Protein AF-A0A645CJ89-F1 (afdb_monomer)

Secondary structure (DSSP, 8-state):
----TTS--HHHHHHHHHHHHTT---HHHHHHHHHHHHHHHSS--HHHHHHHHHHHHHTT--SHHHHHHHHS---------------GGG-S------HHHHHHHHHT------

Solvent-accessible surface area (backbone atoms only — not comparable to full-atom values): 7378 Å² total; per-residue (Å²): 140,78,81,57,91,84,62,77,51,68,74,57,51,55,53,53,49,42,42,42,68,79,65,63,45,50,71,70,42,53,51,50,42,42,54,50,31,28,75,75,70,76,42,85,45,70,71,58,28,50,54,52,51,52,54,32,56,77,70,68,48,82,46,57,70,52,52,54,59,69,65,46,69,78,73,80,68,74,72,70,87,67,86,72,84,83,46,90,89,66,78,60,88,77,78,82,74,62,58,69,66,50,51,53,67,72,66,60,80,78,75,85,88,135

pLDDT: mean 71.54, std 14.44, range [39.0, 89.19]

Radius of gyration: 22.88 Å; Cα contacts (8 Å, |Δi|>4): 48; chains: 1; bounding box: 42×63×62 Å

Foldseek 3Di:
DDDDPPDQDPVLVVLVVCCCPVVVADPVQLVVLQVVCCVVVVDRDSVSSVVLSVVCVVVVNRDPVVSVVVPPDPPPPPPDDDPDDDDPVNPDPPDPDPVVVVVCVVVPPPDDDD

Sequence (114 aa):
MGMDPSVISEPQQEQMDRWFDDYGFDLVLIKHAAQRCINQLGRADLNYIEGILKRWKADGIQTVADAIKKDKPPKGGRKGPHPKDVTSFNNYEQRNVDYDSLEKKLLGWEGDDE

InterPro domains:
  IPR006343 DnaB/C, C-terminal domain [PF07261] (8-70)
  IPR006343 DnaB/C, C-terminal domain [TIGR01446] (8-67)
  IPR034829 DnaD-like domain superfamily [G3DSA:1.10.10.630] (5-67)
  IPR034829 DnaD-like domain superfamily [SSF158499] (7-63)
  IPR053162 DnaD [PTHR37293] (13-110)

Mean predicted aligned error: 15.96 Å

Structure (mmCIF, N/CA/C/O backbone):
data_AF-A0A645CJ89-F1
#
_entry.id   AF-A0A645CJ89-F1
#
loop_
_atom_site.group_PDB
_atom_site.id
_atom_site.type_symbol
_atom_site.label_atom_id
_atom_site.label_alt_id
_atom_site.label_comp_id
_atom_site.label_asym_id
_atom_site.label_entity_id
_atom_site.label_seq_id
_atom_site.pdbx_PDB_ins_code
_atom_site.Cartn_x
_atom_site.Cartn_y
_atom_site.Cartn_z
_atom_site.occupancy
_atom_site.B_iso_or_equiv
_atom_site.auth_seq_id
_atom_site.auth_comp_id
_atom_site.auth_asym_id
_atom_site.auth_atom_id
_atom_site.pdbx_PDB_model_num
ATOM 1 N N . MET A 1 1 ? 21.951 -26.471 -0.459 1.00 49.94 1 MET A N 1
ATOM 2 C CA . MET A 1 1 ? 20.930 -25.968 0.479 1.00 49.94 1 MET A CA 1
ATOM 3 C C . MET A 1 1 ? 20.285 -24.762 -0.184 1.00 49.94 1 MET A C 1
ATOM 5 O O . MET A 1 1 ? 20.793 -23.660 -0.058 1.00 49.94 1 MET A O 1
ATOM 9 N N . GLY A 1 2 ? 19.305 -25.006 -1.055 1.00 57.56 2 GLY A N 1
ATOM 10 C CA . GLY A 1 2 ? 18.576 -23.946 -1.750 1.00 57.56 2 GLY A CA 1
ATOM 11 C C . GLY A 1 2 ? 17.310 -23.685 -0.960 1.00 57.56 2 GLY A C 1
ATOM 12 O O . GLY A 1 2 ? 16.514 -24.601 -0.818 1.00 57.56 2 GLY A O 1
ATOM 13 N N . MET A 1 3 ? 17.180 -22.498 -0.378 1.00 58.47 3 MET A N 1
ATOM 14 C CA . MET A 1 3 ? 15.920 -22.081 0.227 1.00 58.47 3 MET A CA 1
ATOM 15 C C . MET 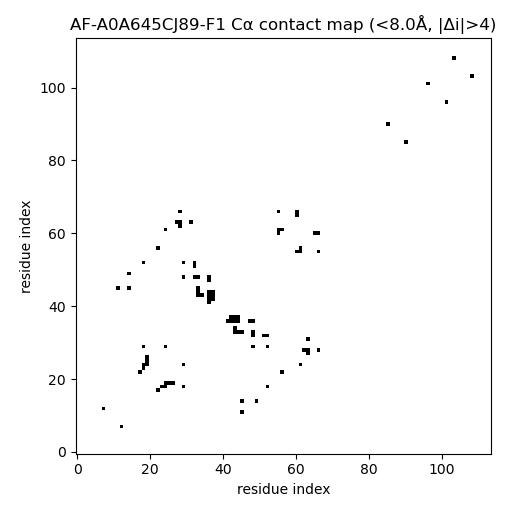A 1 3 ? 14.944 -21.845 -0.919 1.00 58.47 3 MET A 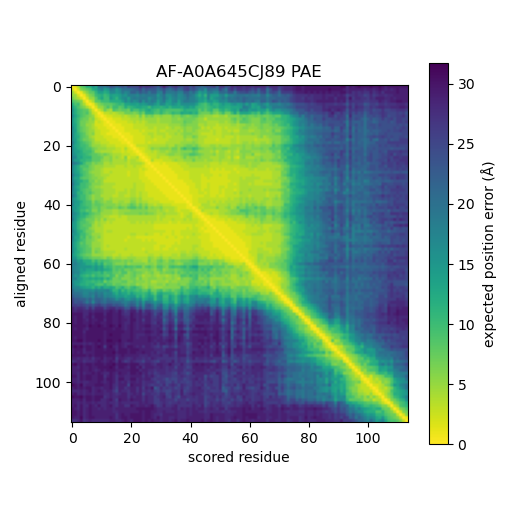C 1
ATOM 17 O O . MET A 1 3 ? 15.206 -21.026 -1.803 1.00 58.47 3 MET A O 1
ATOM 21 N N . ASP A 1 4 ? 13.873 -22.622 -0.950 1.00 59.19 4 ASP A N 1
ATOM 22 C CA . ASP A 1 4 ? 12.845 -22.527 -1.970 1.00 59.19 4 ASP A CA 1
ATOM 23 C C . ASP A 1 4 ? 12.213 -21.129 -1.871 1.00 59.19 4 ASP A C 1
ATOM 25 O O . ASP A 1 4 ? 11.784 -20.735 -0.784 1.00 59.19 4 ASP A O 1
ATOM 29 N N . PRO A 1 5 ? 12.102 -20.356 -2.967 1.00 58.62 5 PRO A N 1
ATOM 30 C CA . PRO A 1 5 ? 11.538 -19.003 -2.924 1.00 58.62 5 PRO A CA 1
ATOM 31 C C . PRO A 1 5 ? 10.045 -18.974 -2.542 1.00 58.62 5 PRO A C 1
ATOM 33 O O . PRO A 1 5 ? 9.471 -17.899 -2.391 1.00 58.62 5 PRO A O 1
ATOM 36 N N . SER A 1 6 ? 9.409 -20.143 -2.398 1.00 60.25 6 SER A N 1
ATOM 37 C CA . SER A 1 6 ? 8.043 -20.299 -1.890 1.00 60.25 6 SER A CA 1
ATOM 38 C C . SER A 1 6 ? 7.956 -20.388 -0.366 1.00 60.25 6 SER A C 1
ATOM 40 O O . SER A 1 6 ? 6.854 -20.268 0.167 1.00 60.25 6 SER A O 1
ATOM 42 N N . VAL A 1 7 ? 9.072 -20.580 0.345 1.00 65.25 7 VAL A N 1
ATOM 43 C CA . VAL A 1 7 ? 9.087 -20.541 1.810 1.00 65.25 7 VAL A CA 1
ATOM 44 C C . VAL A 1 7 ? 9.239 -19.085 2.237 1.00 65.25 7 VA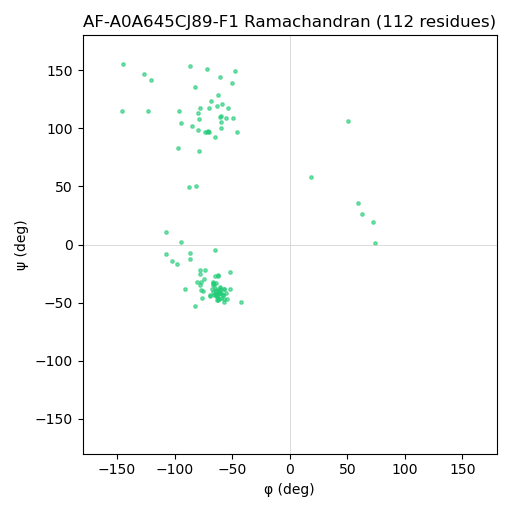L A C 1
ATOM 46 O O . VAL A 1 7 ? 10.320 -18.504 2.165 1.00 65.25 7 VAL A O 1
ATOM 49 N N . ILE A 1 8 ? 8.127 -18.479 2.652 1.00 66.94 8 ILE A N 1
ATOM 50 C CA . ILE A 1 8 ? 8.133 -17.156 3.279 1.00 66.94 8 ILE A CA 1
ATOM 51 C C . ILE A 1 8 ? 8.929 -17.279 4.583 1.00 66.94 8 ILE A C 1
ATOM 53 O O . ILE A 1 8 ? 8.561 -18.064 5.458 1.00 66.94 8 ILE A O 1
ATOM 57 N N . SER A 1 9 ? 10.021 -16.523 4.694 1.00 77.62 9 SER A N 1
ATOM 58 C CA . SER A 1 9 ? 10.895 -16.506 5.870 1.00 77.62 9 SER A CA 1
ATOM 59 C C . SER A 1 9 ? 10.104 -16.058 7.106 1.00 77.62 9 SER A C 1
ATOM 61 O O . SER A 1 9 ? 9.244 -15.187 6.988 1.00 77.62 9 SER A O 1
ATOM 63 N N . GLU A 1 10 ? 10.383 -16.615 8.286 1.00 77.31 10 GLU A N 1
ATOM 64 C CA . GLU A 1 10 ? 9.724 -16.246 9.558 1.00 77.31 10 GLU A CA 1
ATOM 65 C C . GLU A 1 10 ? 9.532 -14.721 9.748 1.00 77.31 10 GLU A C 1
ATOM 67 O O . GLU A 1 10 ? 8.387 -14.295 9.915 1.00 77.31 10 GLU A O 1
ATOM 72 N N . PRO A 1 11 ? 10.556 -13.857 9.562 1.00 81.25 11 PRO A N 1
ATOM 73 C CA . PRO A 1 11 ? 10.394 -12.402 9.692 1.00 81.25 11 PRO A CA 1
ATOM 74 C C . PRO A 1 11 ? 9.411 -11.771 8.694 1.00 81.25 11 PRO A C 1
ATOM 76 O O . PRO A 1 11 ? 8.838 -10.714 8.951 1.00 81.25 11 PRO A O 1
ATOM 79 N N . GLN A 1 12 ? 9.219 -12.388 7.529 1.00 79.62 12 GLN A N 1
ATOM 80 C CA . GLN A 1 12 ? 8.286 -11.911 6.507 1.00 79.62 12 GLN A CA 1
ATOM 81 C C . GLN A 1 12 ? 6.839 -12.266 6.870 1.00 79.62 12 GLN A C 1
ATOM 83 O O . GLN A 1 12 ? 5.931 -11.479 6.598 1.00 79.62 12 GLN A O 1
ATOM 88 N N . GLN A 1 13 ? 6.627 -13.421 7.509 1.00 82.50 13 GLN A N 1
ATOM 89 C CA . GLN A 1 13 ? 5.325 -13.788 8.069 1.00 82.50 13 GLN A CA 1
ATOM 90 C C . GLN A 1 13 ? 4.941 -12.854 9.215 1.00 82.50 13 GLN A C 1
ATOM 92 O O . GLN A 1 13 ? 3.825 -12.347 9.222 1.00 82.50 13 GLN A O 1
ATOM 97 N N . GLU A 1 14 ? 5.873 -12.536 10.115 1.00 86.44 14 GLU A N 1
ATOM 98 C CA . GLU A 1 14 ? 5.633 -11.576 11.204 1.00 86.44 14 GLU A CA 1
ATOM 99 C C . GLU A 1 14 ? 5.265 -10.176 10.683 1.00 86.44 14 GLU A C 1
ATOM 101 O O . GLU A 1 14 ? 4.415 -9.490 11.254 1.00 86.44 14 GLU A O 1
ATOM 106 N N . GLN A 1 15 ? 5.876 -9.738 9.575 1.00 85.19 15 GLN A N 1
ATOM 107 C CA . GLN A 1 15 ? 5.496 -8.484 8.918 1.00 85.19 15 GLN A CA 1
ATOM 108 C C . GLN A 1 15 ? 4.061 -8.521 8.397 1.00 85.19 15 GLN A C 1
ATOM 110 O O . GLN A 1 15 ? 3.323 -7.557 8.597 1.00 85.19 15 GLN A O 1
ATOM 115 N N . MET A 1 16 ? 3.667 -9.616 7.742 1.00 84.44 16 MET A N 1
ATOM 116 C CA . MET A 1 16 ? 2.298 -9.781 7.261 1.00 84.44 16 MET A CA 1
ATOM 117 C C . MET A 1 16 ? 1.305 -9.796 8.419 1.00 84.44 16 MET A C 1
ATOM 119 O O . MET A 1 16 ? 0.325 -9.060 8.363 1.00 84.44 16 MET A O 1
ATOM 123 N N . ASP A 1 17 ? 1.580 -10.570 9.469 1.00 87.06 17 ASP A N 1
ATOM 124 C CA . ASP A 1 17 ? 0.718 -10.689 10.647 1.00 87.06 17 ASP A CA 1
ATOM 125 C C . ASP A 1 17 ? 0.485 -9.325 11.308 1.00 87.06 17 ASP A C 1
ATOM 127 O O . ASP A 1 17 ? -0.654 -8.923 11.541 1.00 87.06 17 ASP A O 1
ATOM 131 N N . ARG A 1 18 ? 1.547 -8.517 11.433 1.00 89.19 18 ARG A N 1
ATOM 132 C CA . ARG A 1 18 ? 1.442 -7.133 11.907 1.00 89.19 18 ARG A CA 1
ATOM 133 C C . ARG A 1 18 ? 0.484 -6.297 11.057 1.00 89.19 18 ARG A C 1
ATOM 135 O O . ARG A 1 18 ? -0.221 -5.460 11.606 1.00 89.19 18 ARG A O 1
ATOM 142 N N . TRP A 1 19 ? 0.448 -6.465 9.734 1.00 88.00 19 TRP A N 1
ATOM 143 C CA . TRP A 1 19 ? -0.478 -5.708 8.878 1.00 88.00 19 TRP A CA 1
ATOM 144 C C . TRP A 1 19 ? -1.944 -6.065 9.133 1.00 88.00 19 TRP A C 1
ATOM 146 O O . TRP A 1 19 ? -2.803 -5.187 9.041 1.00 88.00 19 TRP A O 1
ATOM 156 N N . PHE A 1 20 ? -2.229 -7.318 9.481 1.00 85.25 20 PHE A N 1
ATOM 157 C CA . PHE A 1 20 ? -3.575 -7.742 9.853 1.00 85.25 20 PHE A CA 1
ATOM 158 C C . PHE A 1 20 ? -3.938 -7.288 11.270 1.00 85.25 20 PHE A C 1
ATOM 160 O O . PHE A 1 20 ? -5.009 -6.717 11.455 1.00 85.25 20 PHE A O 1
ATOM 167 N N . ASP A 1 21 ? -3.042 -7.478 12.240 1.00 86.12 21 ASP A N 1
ATOM 168 C CA . ASP A 1 21 ? -3.325 -7.247 13.662 1.00 86.12 21 ASP A CA 1
ATOM 169 C C . ASP A 1 21 ? -3.190 -5.765 14.075 1.00 86.12 21 ASP A C 1
ATOM 171 O O . ASP A 1 21 ? -4.137 -5.165 14.581 1.00 86.12 21 ASP A O 1
ATOM 175 N N . ASP A 1 22 ? -2.056 -5.114 13.776 1.00 84.50 22 ASP A N 1
ATOM 176 C CA . ASP A 1 22 ? -1.762 -3.734 14.220 1.00 84.50 22 ASP A CA 1
ATOM 177 C C . ASP A 1 22 ? -2.431 -2.660 13.350 1.00 84.50 22 ASP A C 1
ATOM 179 O O . ASP A 1 22 ? -2.762 -1.561 13.812 1.00 84.50 22 ASP A O 1
ATOM 183 N N . TYR A 1 23 ? -2.587 -2.941 12.056 1.00 80.94 23 TYR A N 1
ATOM 184 C CA . TYR A 1 23 ? -3.201 -1.994 11.126 1.00 80.94 23 TYR A CA 1
ATOM 185 C C . TYR A 1 23 ? -4.681 -2.296 10.871 1.00 80.94 23 TYR A C 1
ATOM 187 O O . TYR A 1 23 ? -5.386 -1.411 10.384 1.00 80.94 23 TYR A O 1
ATOM 195 N N . GLY A 1 24 ? -5.161 -3.501 11.202 1.00 83.31 24 GLY A N 1
ATOM 196 C CA . GLY A 1 24 ? -6.539 -3.912 10.930 1.00 83.31 24 GLY A CA 1
ATOM 197 C C . GLY A 1 24 ? -6.859 -3.949 9.435 1.00 83.31 24 GLY A C 1
ATOM 198 O O . GLY A 1 24 ? -8.001 -3.704 9.043 1.00 83.31 24 GLY A O 1
ATOM 199 N N . PHE A 1 25 ? -5.852 -4.159 8.581 1.00 84.44 25 PHE A N 1
ATOM 200 C CA . PHE A 1 25 ? -6.047 -4.139 7.138 1.00 84.44 25 PHE A CA 1
ATOM 201 C C . PHE A 1 25 ? -6.583 -5.470 6.628 1.00 84.44 25 PHE A C 1
ATOM 203 O O . PHE A 1 25 ? -6.095 -6.544 6.969 1.00 84.44 25 PHE A O 1
ATOM 210 N N . ASP A 1 26 ? -7.575 -5.380 5.746 1.00 85.38 26 ASP A N 1
ATOM 211 C CA . ASP A 1 26 ? -8.137 -6.546 5.083 1.00 85.38 26 ASP A CA 1
ATOM 212 C C . ASP A 1 26 ? -7.161 -7.133 4.047 1.00 85.38 26 ASP A C 1
ATOM 214 O O . ASP A 1 26 ? -6.377 -6.416 3.408 1.00 85.38 26 ASP A O 1
ATOM 218 N N . LEU A 1 27 ? -7.261 -8.446 3.820 1.00 85.88 27 LEU A N 1
ATOM 219 C CA . LEU A 1 27 ? -6.466 -9.173 2.827 1.00 85.88 27 LEU A CA 1
ATOM 220 C C . LEU A 1 27 ? -6.546 -8.521 1.438 1.00 85.88 27 LEU A C 1
ATOM 222 O O . LEU A 1 27 ? -5.547 -8.460 0.717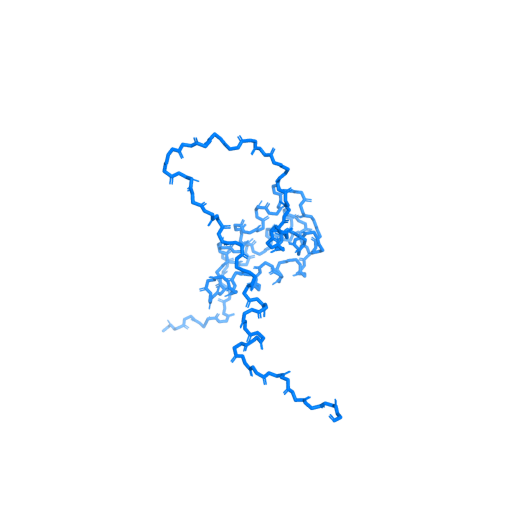 1.00 85.88 27 LEU A O 1
ATOM 226 N N . VAL A 1 28 ? -7.720 -8.014 1.051 1.00 86.62 28 VAL A N 1
ATOM 227 C CA . VAL A 1 28 ? -7.931 -7.369 -0.250 1.00 86.62 28 VAL A CA 1
ATOM 228 C C . VAL A 1 28 ? -7.107 -6.083 -0.362 1.00 86.62 28 VAL A C 1
ATOM 230 O O . VAL A 1 28 ? -6.542 -5.808 -1.423 1.00 86.62 28 VAL A O 1
ATOM 233 N N . LEU A 1 29 ? -6.972 -5.325 0.729 1.00 86.00 29 LEU A N 1
ATOM 234 C CA . LEU A 1 29 ? -6.171 -4.101 0.770 1.00 86.00 29 LEU A CA 1
ATOM 235 C C . LEU A 1 29 ? -4.677 -4.404 0.659 1.00 86.00 29 LEU A C 1
ATOM 237 O O . LEU A 1 29 ? -3.980 -3.784 -0.145 1.00 86.00 29 LEU A O 1
ATOM 241 N N . ILE A 1 30 ? -4.200 -5.411 1.388 1.00 86.88 30 ILE A N 1
ATOM 242 C CA . ILE A 1 30 ? -2.800 -5.851 1.329 1.00 86.88 30 ILE A CA 1
ATOM 243 C C . ILE A 1 30 ? -2.462 -6.386 -0.067 1.00 86.88 30 ILE A C 1
ATOM 245 O O . ILE A 1 30 ? -1.436 -6.021 -0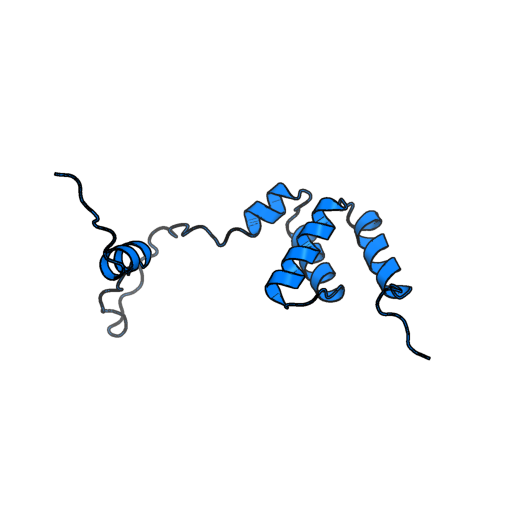.643 1.00 86.88 30 ILE A O 1
ATOM 249 N N . LYS A 1 31 ? -3.351 -7.183 -0.670 1.00 88.00 31 LYS A N 1
ATOM 250 C CA . LYS A 1 31 ? -3.185 -7.668 -2.047 1.00 88.00 31 LYS A CA 1
ATOM 251 C C . LYS A 1 31 ? -3.117 -6.513 -3.045 1.00 88.00 31 LYS A C 1
ATOM 253 O O . LYS A 1 31 ? -2.302 -6.553 -3.965 1.00 88.00 31 LYS A O 1
ATOM 258 N N . HIS A 1 32 ? -3.924 -5.472 -2.849 1.00 87.44 32 HIS A N 1
ATOM 259 C CA . HIS A 1 32 ? -3.878 -4.281 -3.690 1.00 87.44 32 HIS A CA 1
ATOM 260 C C . HIS A 1 32 ? -2.542 -3.530 -3.551 1.00 87.44 32 HIS A C 1
ATOM 262 O O . HIS A 1 32 ? -1.931 -3.160 -4.555 1.00 87.44 32 HIS A O 1
ATOM 268 N N . ALA A 1 33 ? -2.029 -3.380 -2.324 1.00 86.62 33 ALA A N 1
ATOM 269 C CA . ALA A 1 33 ? -0.702 -2.808 -2.080 1.00 86.62 33 ALA A CA 1
ATOM 270 C C . ALA A 1 33 ? 0.414 -3.641 -2.737 1.00 86.62 33 ALA A C 1
ATOM 272 O O . ALA A 1 33 ? 1.319 -3.085 -3.361 1.00 86.62 33 ALA A O 1
ATOM 273 N N . ALA A 1 34 ? 0.322 -4.971 -2.664 1.00 86.94 34 ALA A N 1
ATOM 274 C CA . ALA A 1 34 ? 1.261 -5.883 -3.311 1.00 86.94 34 ALA A CA 1
ATOM 275 C C . ALA A 1 34 ? 1.235 -5.758 -4.842 1.00 86.94 34 ALA A C 1
ATOM 277 O O . ALA A 1 34 ? 2.289 -5.655 -5.469 1.00 86.94 34 ALA A O 1
ATOM 278 N N . GLN A 1 35 ? 0.048 -5.686 -5.450 1.00 87.44 35 GLN A N 1
ATOM 279 C CA . GLN A 1 35 ? -0.089 -5.436 -6.888 1.00 87.44 35 GLN A CA 1
ATOM 280 C C . GLN A 1 35 ? 0.544 -4.102 -7.292 1.00 87.44 35 GLN A C 1
ATOM 282 O O . GLN A 1 35 ? 1.259 -4.040 -8.291 1.00 87.44 35 GLN A O 1
ATOM 287 N N . ARG A 1 36 ? 0.345 -3.049 -6.491 1.00 83.81 36 ARG A N 1
ATOM 288 C CA . ARG A 1 36 ? 0.978 -1.746 -6.722 1.00 83.81 36 ARG A CA 1
ATOM 289 C C . ARG A 1 36 ? 2.502 -1.829 -6.637 1.00 83.81 36 ARG A C 1
ATOM 291 O O . ARG A 1 36 ? 3.183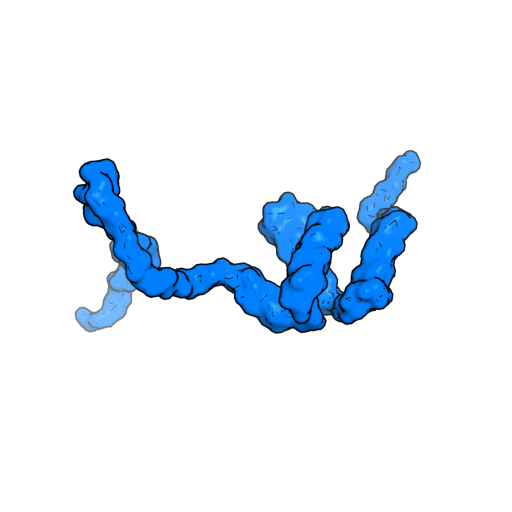 -1.257 -7.485 1.00 83.81 36 ARG A O 1
ATOM 298 N N . CYS A 1 37 ? 3.034 -2.553 -5.653 1.00 87.62 37 CYS A N 1
ATOM 299 C CA . CYS A 1 37 ? 4.469 -2.796 -5.529 1.00 87.62 37 CYS A CA 1
ATOM 300 C C . CYS A 1 37 ? 5.028 -3.456 -6.793 1.00 87.62 37 CYS A C 1
ATOM 302 O O . CYS A 1 37 ? 5.998 -2.961 -7.360 1.00 87.62 37 CYS A O 1
ATOM 304 N N . ILE A 1 38 ? 4.385 -4.520 -7.279 1.00 86.50 38 ILE A N 1
ATOM 305 C CA . ILE A 1 38 ? 4.814 -5.217 -8.498 1.00 86.50 38 ILE A CA 1
ATOM 306 C C . ILE A 1 38 ? 4.727 -4.286 -9.711 1.00 86.50 38 ILE A C 1
ATOM 308 O O . ILE A 1 38 ? 5.657 -4.248 -10.507 1.00 86.50 38 ILE A O 1
ATOM 312 N N . ASN A 1 39 ? 3.665 -3.489 -9.832 1.00 85.69 39 ASN A N 1
ATOM 313 C CA . ASN A 1 39 ? 3.516 -2.545 -10.939 1.00 85.69 39 ASN A CA 1
ATOM 314 C C . ASN A 1 39 ? 4.602 -1.453 -10.941 1.00 85.69 39 ASN A C 1
ATOM 316 O O . ASN A 1 39 ? 5.002 -0.989 -12.003 1.00 85.69 39 ASN A O 1
ATOM 320 N N . GLN A 1 40 ? 5.080 -1.035 -9.765 1.00 81.88 40 GLN A N 1
ATOM 321 C CA . GLN A 1 40 ? 6.056 0.050 -9.648 1.00 81.88 40 GLN A CA 1
ATOM 322 C C . GLN A 1 40 ? 7.518 -0.426 -9.664 1.00 81.88 40 GLN A C 1
ATOM 324 O O . GLN A 1 40 ? 8.372 0.253 -10.225 1.00 81.88 40 GLN A O 1
ATOM 329 N N . LEU A 1 41 ? 7.821 -1.561 -9.027 1.00 82.81 41 LEU A N 1
ATOM 330 C CA . LEU A 1 41 ? 9.177 -2.112 -8.899 1.00 82.81 41 LEU A CA 1
ATOM 331 C C . LEU A 1 41 ? 9.460 -3.276 -9.863 1.00 82.81 41 LEU A C 1
ATOM 333 O O . LEU A 1 41 ? 10.611 -3.689 -9.981 1.00 82.81 41 LEU A O 1
ATOM 337 N N . GLY A 1 42 ? 8.439 -3.863 -10.491 1.00 85.00 42 GLY A N 1
ATOM 338 C CA . GLY A 1 42 ? 8.557 -5.092 -11.287 1.00 85.00 42 GLY A CA 1
ATOM 339 C C . GLY A 1 42 ? 8.737 -6.370 -10.456 1.00 85.00 42 GLY A C 1
ATOM 340 O O . GLY A 1 42 ? 8.867 -7.455 -11.015 1.00 85.00 42 GLY A O 1
ATOM 341 N N . ARG A 1 43 ? 8.751 -6.264 -9.120 1.00 81.06 43 ARG A N 1
ATOM 342 C CA . ARG A 1 43 ? 8.902 -7.385 -8.181 1.00 81.06 43 ARG A CA 1
ATOM 343 C C . ARG A 1 43 ? 8.084 -7.160 -6.912 1.00 81.06 43 ARG A C 1
ATOM 345 O O . ARG A 1 43 ? 7.800 -6.021 -6.543 1.00 81.06 43 ARG A O 1
ATOM 352 N N . ALA A 1 44 ? 7.721 -8.250 -6.241 1.00 79.88 44 ALA A N 1
ATOM 353 C CA . ALA A 1 44 ? 7.089 -8.188 -4.929 1.00 79.88 44 ALA A CA 1
ATOM 354 C C . ALA A 1 44 ? 8.168 -7.952 -3.862 1.00 79.88 44 ALA A C 1
ATOM 356 O O . ALA A 1 44 ? 9.030 -8.802 -3.654 1.00 79.88 44 ALA A O 1
ATOM 357 N N . ASP A 1 45 ? 8.140 -6.787 -3.215 1.00 85.00 45 ASP A N 1
ATOM 358 C CA . ASP A 1 45 ? 9.050 -6.437 -2.125 1.00 85.00 45 ASP A CA 1
ATOM 359 C C . ASP A 1 45 ? 8.234 -6.070 -0.879 1.00 85.00 45 ASP A C 1
ATOM 361 O O . ASP A 1 45 ? 7.475 -5.101 -0.879 1.00 85.00 45 ASP A O 1
ATOM 365 N N . LEU A 1 46 ? 8.358 -6.872 0.181 1.00 85.12 46 LEU A N 1
ATOM 366 C CA . LEU A 1 46 ? 7.556 -6.724 1.401 1.00 85.12 46 LEU A CA 1
ATOM 367 C C . LEU A 1 46 ? 7.862 -5.428 2.157 1.00 85.12 46 LEU A C 1
ATOM 369 O O . LEU A 1 46 ? 6.946 -4.826 2.712 1.00 85.12 46 LEU A O 1
ATOM 373 N N . ASN A 1 47 ? 9.106 -4.941 2.114 1.00 86.50 47 ASN A N 1
ATOM 374 C CA . ASN A 1 47 ? 9.454 -3.653 2.721 1.00 86.50 47 ASN A CA 1
ATOM 375 C C . ASN A 1 47 ? 8.780 -2.503 1.972 1.00 86.50 47 ASN A C 1
ATOM 377 O O . ASN A 1 47 ? 8.304 -1.542 2.578 1.00 86.50 47 ASN A O 1
ATOM 381 N N . TYR A 1 48 ? 8.704 -2.613 0.645 1.00 86.94 48 TYR A N 1
ATOM 382 C CA . TYR A 1 48 ? 8.003 -1.626 -0.164 1.00 86.94 48 TYR A CA 1
ATOM 383 C C . TYR A 1 48 ? 6.491 -1.641 0.107 1.00 86.94 48 TYR A C 1
ATOM 385 O O . TYR A 1 48 ? 5.877 -0.581 0.246 1.00 86.94 48 TYR A O 1
ATOM 393 N N . ILE A 1 49 ? 5.901 -2.832 0.254 1.00 88.56 49 ILE A N 1
ATOM 394 C CA . ILE A 1 49 ? 4.494 -2.998 0.643 1.00 88.56 49 ILE A CA 1
ATOM 395 C C . ILE A 1 49 ? 4.240 -2.365 2.016 1.00 88.56 49 ILE A C 1
ATOM 397 O O . ILE A 1 49 ? 3.309 -1.571 2.144 1.00 88.56 49 ILE A O 1
ATOM 401 N N . GLU A 1 50 ? 5.102 -2.613 3.007 1.00 88.56 50 GLU A N 1
ATOM 402 C CA . GLU A 1 50 ? 5.013 -1.969 4.323 1.00 88.56 50 GLU A CA 1
ATOM 403 C C . GLU A 1 50 ? 5.022 -0.436 4.207 1.00 88.56 50 GLU A C 1
ATOM 405 O O . GLU A 1 50 ? 4.235 0.246 4.864 1.00 88.56 50 GLU A O 1
ATOM 410 N N . GLY A 1 51 ? 5.867 0.125 3.338 1.00 88.56 51 GLY A N 1
ATOM 411 C CA . GLY A 1 51 ? 5.911 1.565 3.076 1.00 88.56 51 GLY A CA 1
ATOM 412 C C . GLY A 1 51 ? 4.597 2.121 2.515 1.00 88.56 51 GLY A C 1
ATOM 413 O O . GLY A 1 51 ? 4.138 3.182 2.950 1.00 88.56 51 GLY A O 1
ATOM 414 N N . ILE A 1 52 ? 3.957 1.397 1.590 1.00 86.69 52 ILE A N 1
ATOM 415 C CA . ILE A 1 52 ? 2.633 1.760 1.057 1.00 86.69 52 ILE A CA 1
ATOM 416 C C . ILE A 1 52 ? 1.587 1.718 2.178 1.00 86.69 52 ILE A C 1
ATOM 418 O O . ILE A 1 52 ? 0.840 2.681 2.355 1.00 86.69 52 ILE A O 1
ATOM 422 N N . LEU A 1 53 ? 1.567 0.638 2.962 1.00 87.50 53 LEU A N 1
ATOM 423 C CA . LEU A 1 53 ? 0.610 0.437 4.050 1.00 87.50 53 LEU A CA 1
ATOM 424 C C . LEU A 1 53 ? 0.762 1.491 5.156 1.00 87.50 53 LEU A C 1
ATOM 426 O O . LEU A 1 53 ? -0.231 2.066 5.597 1.00 87.50 53 LEU A O 1
ATOM 430 N N . LYS A 1 54 ? 1.996 1.836 5.544 1.00 88.69 54 LYS A N 1
ATOM 431 C CA . LYS A 1 54 ? 2.280 2.939 6.480 1.00 88.69 54 LYS A CA 1
ATOM 432 C C . LYS A 1 54 ? 1.733 4.266 5.971 1.00 88.69 54 LYS A C 1
ATOM 434 O O . LYS A 1 54 ? 1.129 5.020 6.733 1.00 88.69 54 LYS A O 1
ATOM 439 N N . ARG A 1 55 ? 1.908 4.548 4.678 1.00 86.69 55 ARG A N 1
ATOM 440 C CA . ARG A 1 55 ? 1.394 5.771 4.052 1.00 86.69 55 ARG A CA 1
ATOM 441 C C . ARG A 1 55 ? -0.135 5.806 4.020 1.00 86.69 55 ARG A C 1
ATOM 443 O O . ARG A 1 55 ? -0.705 6.882 4.168 1.00 86.69 55 ARG A O 1
ATOM 450 N N . TRP A 1 56 ? -0.789 4.661 3.842 1.00 86.38 56 TRP A N 1
ATOM 451 C CA . TRP A 1 56 ? -2.246 4.536 3.928 1.00 86.38 56 TRP A CA 1
ATOM 452 C C . TRP A 1 56 ? -2.755 4.712 5.362 1.00 86.38 56 TRP A C 1
ATOM 454 O O . TRP A 1 56 ? -3.677 5.497 5.564 1.00 86.38 56 TRP A O 1
ATOM 464 N N . LYS A 1 57 ? -2.094 4.111 6.365 1.00 86.06 57 LYS A N 1
ATOM 465 C CA . LYS A 1 57 ? -2.414 4.328 7.791 1.00 86.06 57 LYS A CA 1
ATOM 466 C C . LYS A 1 57 ? -2.321 5.808 8.165 1.00 86.06 57 LYS A C 1
ATOM 468 O O . LYS A 1 57 ? -3.232 6.341 8.787 1.00 86.06 57 LYS A O 1
ATOM 473 N N . ALA A 1 58 ? -1.238 6.472 7.754 1.00 86.12 58 ALA A N 1
ATOM 474 C CA . ALA A 1 58 ? -1.002 7.888 8.044 1.00 86.12 58 ALA A CA 1
ATOM 475 C C . ALA A 1 58 ? -2.063 8.811 7.428 1.00 86.12 58 ALA A C 1
ATOM 477 O O . ALA A 1 58 ? -2.320 9.891 7.949 1.00 86.12 58 ALA A O 1
ATOM 478 N N . ASP A 1 59 ? -2.677 8.386 6.327 1.00 83.12 59 ASP A N 1
ATOM 479 C CA . ASP A 1 59 ? -3.730 9.132 5.648 1.00 83.12 59 ASP A CA 1
ATOM 480 C C . ASP A 1 59 ? -5.145 8.722 6.083 1.00 83.12 59 ASP A C 1
ATOM 482 O O . ASP A 1 59 ? -6.122 9.249 5.565 1.00 83.12 59 ASP A O 1
ATOM 486 N N . GLY A 1 60 ? -5.269 7.791 7.036 1.00 82.94 60 GLY A N 1
ATOM 487 C CA . GLY A 1 60 ? -6.562 7.301 7.520 1.00 82.94 60 GLY A CA 1
ATOM 488 C C . GLY A 1 60 ? -7.297 6.398 6.524 1.00 82.94 60 GLY A C 1
ATOM 489 O O . GLY A 1 60 ? -8.506 6.205 6.638 1.00 82.94 60 GLY A O 1
ATOM 490 N N . ILE A 1 61 ? -6.586 5.832 5.548 1.00 78.44 61 ILE A N 1
ATOM 491 C CA . ILE A 1 61 ? -7.158 4.955 4.526 1.00 78.44 61 ILE A CA 1
ATOM 492 C C . ILE A 1 61 ? -7.366 3.573 5.128 1.00 78.44 61 ILE A C 1
ATOM 494 O O . ILE A 1 61 ? -6.414 2.826 5.336 1.00 78.44 61 ILE A O 1
ATOM 498 N N . GLN A 1 62 ? -8.625 3.223 5.369 1.00 73.19 62 GLN A N 1
ATOM 499 C CA . GLN A 1 62 ? -9.010 1.911 5.900 1.00 73.19 62 GLN A CA 1
ATOM 500 C C . GLN A 1 62 ? -9.677 1.013 4.851 1.00 73.19 62 GLN A C 1
ATOM 502 O O . GLN A 1 62 ? -9.916 -0.163 5.104 1.00 73.19 62 GLN A O 1
ATOM 507 N N . THR A 1 63 ? -9.988 1.543 3.663 1.00 76.88 63 THR A N 1
ATOM 508 C CA . THR A 1 63 ? -10.709 0.799 2.622 1.00 76.88 63 THR A CA 1
ATOM 509 C C . THR A 1 63 ? -9.976 0.810 1.288 1.00 76.88 63 THR A C 1
ATOM 511 O O . THR A 1 63 ? -9.352 1.793 0.890 1.00 76.88 63 THR A O 1
ATOM 514 N N . VAL A 1 64 ? -10.114 -0.295 0.550 1.00 75.44 64 VAL A N 1
ATOM 515 C CA . VAL A 1 64 ? -9.556 -0.474 -0.802 1.00 75.44 64 VAL A CA 1
ATOM 516 C C . VAL A 1 64 ? -10.048 0.612 -1.755 1.00 75.44 64 VAL A C 1
ATOM 518 O O . VAL A 1 64 ? -9.287 1.118 -2.575 1.00 75.44 64 VAL A O 1
ATOM 521 N N . ALA A 1 65 ? -11.315 1.010 -1.629 1.00 74.88 65 ALA A N 1
ATOM 522 C CA . ALA A 1 65 ? -11.904 2.061 -2.450 1.00 74.88 65 ALA A CA 1
ATOM 523 C C . ALA A 1 65 ? -11.180 3.406 -2.283 1.00 74.88 65 ALA A C 1
ATOM 525 O O . ALA A 1 65 ? -11.001 4.137 -3.260 1.00 74.88 65 ALA A O 1
ATOM 526 N N . ASP A 1 66 ? -10.751 3.717 -1.061 1.00 76.12 66 ASP A N 1
ATOM 527 C CA . ASP A 1 66 ? -10.055 4.959 -0.758 1.00 76.12 66 ASP A CA 1
ATOM 528 C C . ASP A 1 66 ? -8.586 4.913 -1.222 1.00 76.12 66 ASP A C 1
ATOM 530 O O . ASP A 1 66 ? -8.116 5.829 -1.904 1.00 76.12 66 ASP A O 1
ATOM 534 N N . ALA A 1 67 ? -7.928 3.760 -1.054 1.00 76.44 67 ALA A N 1
ATOM 535 C CA . ALA A 1 67 ? -6.617 3.487 -1.646 1.00 76.44 67 ALA A CA 1
ATOM 536 C C . ALA A 1 67 ? -6.609 3.688 -3.176 1.00 76.44 67 ALA A C 1
ATOM 538 O O . ALA A 1 67 ? -5.746 4.391 -3.704 1.00 76.44 67 ALA A O 1
ATOM 539 N N . ILE A 1 68 ? -7.614 3.155 -3.885 1.00 74.31 68 ILE A N 1
ATOM 540 C CA . ILE A 1 68 ? -7.778 3.327 -5.341 1.00 74.31 68 ILE A CA 1
ATOM 541 C C . ILE A 1 68 ? -8.020 4.797 -5.708 1.00 74.31 68 ILE A C 1
ATOM 543 O O . ILE A 1 68 ? -7.517 5.287 -6.722 1.00 74.31 68 ILE A O 1
ATOM 547 N N . LYS A 1 69 ? -8.809 5.524 -4.906 1.00 73.75 69 LYS A N 1
ATOM 548 C CA . LYS A 1 69 ? -9.089 6.950 -5.131 1.00 73.75 69 LYS A CA 1
ATOM 549 C C . LYS A 1 69 ? -7.818 7.786 -5.075 1.00 73.75 69 LYS A C 1
ATOM 551 O O . LYS A 1 69 ? -7.666 8.690 -5.893 1.00 73.75 69 LYS A O 1
ATOM 556 N N . LYS A 1 70 ? -6.918 7.462 -4.150 1.00 70.50 70 LYS A N 1
ATOM 557 C CA . LYS A 1 70 ? -5.635 8.144 -3.988 1.00 70.50 70 LYS A CA 1
ATOM 558 C C . LYS A 1 70 ? -4.583 7.718 -5.014 1.00 70.50 70 LYS A C 1
ATOM 560 O O . LYS A 1 70 ? -3.677 8.492 -5.312 1.00 70.50 70 LYS A O 1
ATOM 565 N N . ASP A 1 71 ? -4.704 6.509 -5.562 1.00 63.41 71 ASP A N 1
ATOM 566 C CA . ASP A 1 71 ? -3.857 6.027 -6.659 1.00 63.41 71 ASP A CA 1
ATOM 567 C C . ASP A 1 71 ? -4.175 6.661 -8.002 1.00 63.41 71 ASP A C 1
ATOM 569 O O . ASP A 1 71 ? -3.318 6.684 -8.886 1.00 63.41 71 ASP A O 1
ATOM 573 N N . LYS A 1 72 ? -5.388 7.199 -8.174 1.00 59.38 72 LYS A N 1
ATOM 574 C CA . LYS A 1 72 ? -5.654 8.002 -9.359 1.00 59.38 72 LYS A CA 1
ATOM 575 C C . LYS A 1 72 ? -4.658 9.161 -9.343 1.00 59.38 72 LYS A C 1
ATOM 577 O O . LYS A 1 72 ? -4.680 9.939 -8.383 1.00 59.38 72 LYS A O 1
ATOM 582 N N . PRO A 1 73 ? -3.807 9.306 -10.382 1.00 54.16 73 PRO A N 1
ATOM 583 C CA . PRO A 1 73 ? -3.023 10.522 -10.525 1.00 54.16 73 PRO A CA 1
ATOM 584 C C . PRO A 1 73 ? -4.015 11.675 -10.397 1.00 54.16 73 PRO A C 1
ATOM 586 O O . PRO A 1 73 ? -5.140 11.521 -10.894 1.00 54.16 73 PRO A O 1
ATOM 589 N N . PRO A 1 74 ? -3.670 12.766 -9.685 1.00 48.50 74 PRO A N 1
ATOM 590 C CA . PRO A 1 74 ? -4.594 13.874 -9.501 1.00 48.50 74 PRO A CA 1
ATOM 591 C C . PRO A 1 74 ? -5.128 14.217 -10.885 1.00 48.50 74 PRO A C 1
ATOM 593 O O . PRO A 1 74 ? -4.362 14.646 -11.747 1.00 48.50 74 PRO A O 1
ATOM 596 N N . LYS A 1 75 ? -6.406 13.895 -11.134 1.00 48.16 75 LYS A N 1
ATOM 597 C CA . LYS A 1 75 ? -7.029 14.055 -12.444 1.00 48.16 75 LYS A CA 1
ATOM 598 C C . LYS A 1 75 ? -7.042 15.539 -12.703 1.00 48.16 75 LYS A C 1
ATOM 600 O O . LYS A 1 75 ? -7.970 16.170 -12.214 1.00 48.16 75 LYS A O 1
ATOM 605 N N . 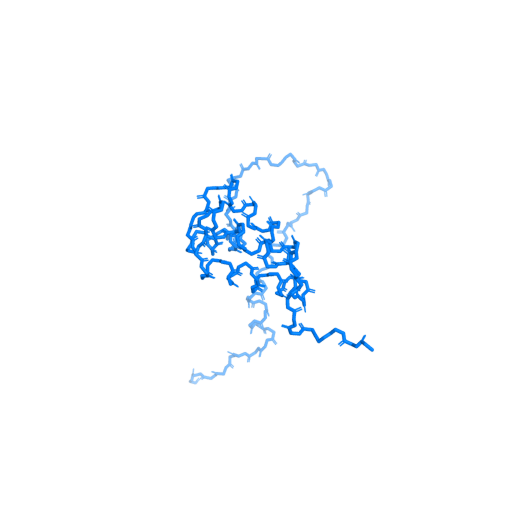GLY A 1 76 ? -5.999 16.052 -13.364 1.00 52.47 76 GLY A N 1
ATOM 606 C CA . GLY A 1 76 ? -5.803 17.443 -13.762 1.00 52.47 76 GLY A CA 1
ATOM 607 C C . GLY A 1 76 ? -6.691 18.391 -12.979 1.00 52.47 76 GLY A C 1
ATOM 608 O O . GLY A 1 76 ? -7.561 19.037 -13.558 1.00 52.47 76 GLY A O 1
ATOM 609 N N . GLY A 1 77 ? -6.557 18.379 -11.649 1.00 48.44 77 GLY A N 1
ATOM 610 C CA . GLY A 1 77 ? -7.348 19.236 -10.795 1.00 48.44 77 GLY A CA 1
ATOM 611 C C . GLY A 1 77 ? -6.754 20.588 -11.063 1.00 48.44 77 GLY A C 1
ATOM 612 O O . GLY A 1 77 ? -5.667 20.861 -10.559 1.00 48.44 77 GLY A O 1
ATOM 613 N N . ARG A 1 78 ? -7.381 21.348 -11.966 1.00 54.34 78 ARG A N 1
ATOM 614 C CA . ARG A 1 78 ? -7.026 22.724 -12.287 1.00 54.34 78 ARG A CA 1
ATOM 615 C C . ARG A 1 78 ? -6.833 23.428 -10.950 1.00 54.34 78 ARG A C 1
ATOM 617 O O . ARG A 1 78 ? -7.810 23.811 -10.313 1.00 54.34 78 ARG A O 1
ATOM 624 N N . LYS A 1 79 ? -5.579 23.540 -10.493 1.00 47.56 79 LYS A N 1
ATOM 625 C CA . LYS A 1 79 ? -5.225 24.491 -9.450 1.00 47.56 79 LYS A CA 1
ATOM 626 C C . LYS A 1 79 ? -5.746 25.804 -10.009 1.00 47.56 79 LYS A C 1
ATOM 628 O O . LYS A 1 79 ? -5.369 26.171 -11.125 1.00 47.56 79 LYS A O 1
ATOM 633 N N . GLY A 1 80 ? -6.704 26.410 -9.307 1.00 55.12 80 GLY A N 1
ATOM 634 C CA . GLY A 1 80 ? -7.246 27.710 -9.687 1.00 55.12 80 GLY A CA 1
ATOM 635 C C . GLY A 1 80 ? -6.089 28.661 -9.994 1.00 55.12 80 GLY A C 1
ATOM 636 O O . GLY A 1 80 ? -4.997 28.464 -9.450 1.00 55.12 80 GLY A O 1
ATOM 637 N N . PRO A 1 81 ? -6.277 29.620 -10.912 1.00 51.53 81 PRO A N 1
ATOM 638 C CA . PRO A 1 81 ? -5.182 30.419 -11.436 1.00 51.53 81 PRO A CA 1
ATOM 639 C C . PRO A 1 81 ? -4.498 31.164 -10.288 1.00 51.53 81 PRO A C 1
ATOM 641 O O . PRO A 1 81 ? -4.975 32.194 -9.825 1.00 51.53 81 PRO A O 1
ATOM 644 N N . HIS A 1 82 ? -3.369 30.635 -9.823 1.00 53.09 82 HIS A N 1
ATOM 645 C CA . HIS A 1 82 ? -2.391 31.450 -9.133 1.00 53.09 82 HIS A CA 1
ATOM 646 C C . HIS A 1 82 ? -1.816 32.376 -10.207 1.00 53.09 82 HIS A C 1
ATOM 648 O O . HIS A 1 82 ? -1.366 31.865 -11.242 1.00 53.09 82 HIS A O 1
ATOM 654 N N . PRO A 1 83 ? -1.868 33.707 -10.033 1.00 55.81 83 PRO A N 1
ATOM 655 C CA . PRO A 1 83 ? -1.212 34.609 -10.961 1.00 55.81 83 PRO A CA 1
ATOM 656 C C . PRO A 1 83 ? 0.279 34.276 -10.927 1.00 55.81 83 PRO A C 1
ATOM 658 O O . PRO A 1 83 ? 0.945 34.439 -9.912 1.00 55.81 83 PRO A O 1
ATOM 661 N N . LYS A 1 84 ? 0.770 33.697 -12.021 1.00 58.41 84 LYS A N 1
ATOM 662 C CA . LYS A 1 84 ? 2.190 33.432 -12.222 1.00 58.41 84 LYS A CA 1
ATOM 663 C C . LYS A 1 84 ? 2.845 34.750 -12.613 1.00 58.41 84 LYS A C 1
ATOM 665 O O . LYS A 1 84 ? 2.489 35.312 -13.647 1.00 58.41 84 LYS A O 1
ATOM 670 N N . ASP A 1 85 ? 3.771 35.235 -11.793 1.00 62.31 85 ASP A N 1
ATOM 671 C CA . ASP A 1 85 ? 4.611 36.386 -12.110 1.00 62.31 85 ASP A CA 1
ATOM 672 C C . ASP A 1 85 ? 5.338 36.122 -13.436 1.00 62.31 85 ASP A C 1
ATOM 674 O O . ASP A 1 85 ? 6.200 35.244 -13.549 1.00 62.31 85 ASP A O 1
ATOM 678 N N . VAL A 1 86 ? 4.927 36.833 -14.485 1.00 64.88 86 VAL A N 1
ATOM 679 C CA . VAL A 1 86 ? 5.480 36.685 -15.832 1.00 64.88 86 VAL A CA 1
ATOM 680 C C . VAL A 1 86 ? 6.870 37.314 -15.882 1.00 64.88 86 VAL A C 1
ATOM 682 O O . VAL A 1 86 ? 7.029 38.518 -16.058 1.00 64.88 86 VAL A O 1
ATOM 685 N N . THR A 1 87 ? 7.906 36.495 -15.721 1.00 75.38 87 THR A N 1
ATOM 686 C CA . THR A 1 87 ? 9.288 36.901 -16.008 1.00 75.38 87 THR A CA 1
ATOM 687 C C . THR A 1 87 ? 9.607 36.673 -17.488 1.00 75.38 87 THR A C 1
ATOM 689 O O . THR A 1 87 ? 9.025 35.797 -18.126 1.00 75.38 87 THR A O 1
ATOM 692 N N . SER A 1 88 ? 10.555 37.441 -18.041 1.00 70.69 88 SER A N 1
ATOM 693 C CA . SER A 1 88 ? 10.958 37.407 -19.465 1.00 70.69 88 SER A CA 1
ATOM 694 C C . SER A 1 88 ? 11.312 35.998 -19.989 1.00 70.69 88 SER A C 1
ATOM 696 O O . SER A 1 88 ? 11.166 35.708 -21.172 1.00 70.69 88 SER A O 1
ATOM 698 N N . PHE A 1 89 ? 11.703 35.080 -19.099 1.00 65.12 89 PHE A N 1
ATOM 699 C CA . PHE A 1 89 ? 12.005 33.685 -19.434 1.00 65.12 89 PHE A CA 1
ATOM 700 C C . PHE A 1 89 ? 10.757 32.800 -19.633 1.00 65.12 89 PHE A C 1
ATOM 702 O O . PHE A 1 89 ? 10.825 31.781 -20.311 1.00 65.12 89 PHE A O 1
ATOM 709 N N . ASN A 1 90 ? 9.608 33.191 -19.079 1.00 67.44 90 ASN A N 1
ATOM 710 C CA . ASN A 1 90 ? 8.369 32.406 -19.078 1.00 67.44 90 ASN A CA 1
ATOM 711 C C . ASN A 1 90 ? 7.291 32.964 -20.033 1.00 67.44 90 ASN A C 1
ATOM 713 O O . ASN A 1 90 ? 6.144 32.519 -19.990 1.00 67.44 90 ASN A O 1
ATOM 717 N N . ASN A 1 91 ? 7.649 33.918 -20.904 1.00 68.12 91 ASN A N 1
ATOM 718 C CA . ASN A 1 91 ? 6.762 34.534 -21.898 1.00 68.12 91 ASN A CA 1
ATOM 719 C C . ASN A 1 91 ? 6.730 33.749 -23.225 1.00 68.12 91 ASN A C 1
ATOM 721 O O . ASN A 1 91 ? 6.918 34.309 -24.302 1.00 68.12 91 ASN A O 1
ATOM 725 N N . TYR A 1 92 ? 6.529 32.436 -23.152 1.00 72.00 92 TYR A N 1
ATOM 726 C CA . TYR A 1 92 ? 6.301 31.591 -24.325 1.00 72.00 92 TYR A CA 1
ATOM 727 C C . TYR A 1 92 ? 4.936 30.915 -24.184 1.00 72.00 92 TYR A C 1
ATOM 729 O O . TYR A 1 92 ? 4.550 30.525 -23.079 1.00 72.00 92 TYR A O 1
ATOM 737 N N . GLU A 1 93 ? 4.189 30.783 -25.285 1.00 58.84 93 GLU A N 1
ATOM 738 C CA . GLU A 1 93 ? 2.899 30.089 -25.274 1.00 58.84 93 GLU A CA 1
ATOM 739 C C . GLU A 1 93 ? 3.089 28.638 -24.823 1.00 58.84 93 GLU A C 1
ATOM 741 O O . GLU A 1 93 ? 3.685 27.804 -25.511 1.00 58.84 93 GLU A O 1
ATOM 746 N N . GLN A 1 94 ? 2.589 28.339 -23.626 1.00 62.31 94 GLN A N 1
ATOM 747 C CA . GLN A 1 94 ? 2.664 27.018 -23.025 1.00 62.31 94 GLN A CA 1
ATOM 748 C C . GLN A 1 94 ? 1.732 26.088 -23.815 1.00 62.31 94 GLN A C 1
ATOM 750 O O . GLN A 1 94 ? 0.515 26.089 -23.613 1.00 62.31 94 GLN A O 1
ATOM 755 N N . ARG A 1 95 ? 2.298 25.332 -24.762 1.00 56.38 95 ARG A N 1
ATOM 756 C CA . ARG A 1 95 ? 1.545 24.426 -25.635 1.00 56.38 95 ARG A CA 1
ATOM 757 C C . ARG A 1 95 ? 0.809 23.384 -24.788 1.00 56.38 95 ARG A C 1
ATOM 759 O O . ARG A 1 95 ? 1.419 22.454 -24.267 1.00 56.38 95 ARG A O 1
ATOM 766 N N . ASN A 1 96 ? -0.506 23.541 -24.652 1.00 52.03 96 ASN A N 1
ATOM 767 C CA . ASN A 1 96 ? -1.388 22.499 -24.132 1.00 52.03 96 ASN A CA 1
ATOM 768 C C . ASN A 1 96 ? -1.637 21.517 -25.275 1.00 52.03 96 ASN A C 1
ATOM 770 O O . ASN A 1 96 ? -2.615 21.623 -26.009 1.00 52.03 96 ASN A O 1
ATOM 774 N N . VAL A 1 97 ? -0.665 20.634 -25.482 1.00 44.72 97 VAL A N 1
ATOM 775 C CA . VAL A 1 97 ? -0.732 19.583 -26.490 1.00 44.72 97 VAL A CA 1
ATOM 776 C C . VAL A 1 97 ? -1.587 18.459 -25.917 1.00 44.72 97 VAL A C 1
ATOM 778 O O . VAL A 1 97 ? -1.122 17.677 -25.093 1.00 44.72 97 VAL A O 1
ATOM 781 N N . ASP A 1 98 ? -2.857 18.427 -26.304 1.00 51.50 98 ASP A N 1
ATOM 782 C CA . ASP A 1 98 ? -3.731 17.283 -26.072 1.00 51.50 98 ASP A CA 1
ATOM 783 C C . ASP A 1 98 ? -3.275 16.140 -26.996 1.00 51.50 98 ASP A C 1
ATOM 785 O O . ASP A 1 98 ? -3.519 16.150 -28.203 1.00 51.50 98 ASP A O 1
ATOM 789 N N . TYR A 1 99 ? -2.488 15.216 -26.438 1.00 51.78 99 TYR A N 1
ATOM 790 C CA . TYR A 1 99 ? -1.849 14.130 -27.188 1.00 51.78 99 TYR A CA 1
ATOM 791 C C . TYR A 1 99 ? -2.867 13.151 -27.794 1.00 51.78 99 TYR A C 1
ATOM 793 O 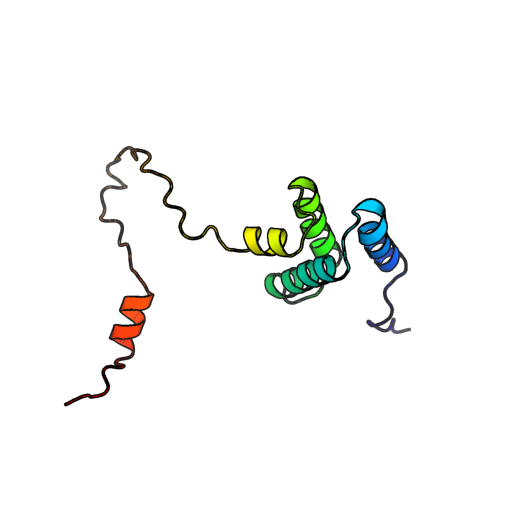O . TYR A 1 99 ? -2.589 12.586 -28.846 1.00 51.78 99 TYR A O 1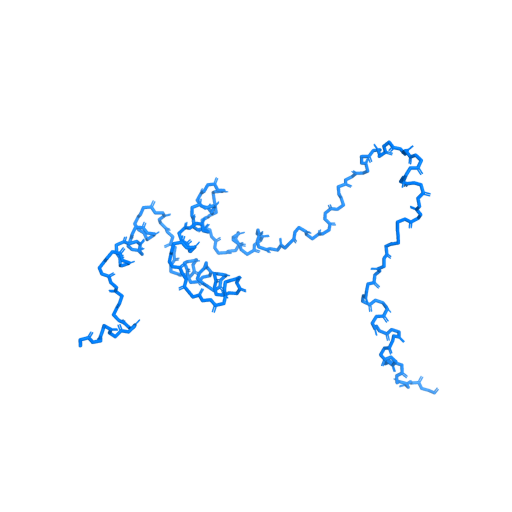
ATOM 801 N N . ASP A 1 100 ? -4.052 13.019 -27.188 1.00 57.31 100 ASP A N 1
ATOM 802 C CA . ASP A 1 100 ? -5.157 12.172 -27.666 1.00 57.31 100 ASP A CA 1
ATOM 803 C C . ASP A 1 100 ? -5.651 12.628 -29.052 1.00 57.31 100 ASP A C 1
ATOM 805 O O . ASP A 1 100 ? -5.721 11.849 -30.006 1.00 57.31 100 ASP A O 1
ATOM 809 N N . SER A 1 101 ? -5.856 13.939 -29.207 1.00 57.12 101 SER A N 1
ATOM 810 C CA . SER A 1 101 ? -6.270 14.548 -30.475 1.00 57.12 101 SER A CA 1
ATOM 811 C C . SER A 1 101 ? -5.205 14.441 -31.579 1.00 57.12 101 SER A C 1
ATOM 813 O O . SER A 1 101 ? -5.533 14.317 -32.763 1.00 57.12 101 SER A O 1
ATOM 815 N N . LEU A 1 102 ? -3.920 14.494 -31.211 1.00 56.16 102 LEU A N 1
ATOM 816 C CA . LEU A 1 102 ? -2.800 14.359 -32.150 1.00 56.16 102 LEU A CA 1
ATOM 817 C C . LEU A 1 102 ? -2.590 12.921 -32.604 1.00 56.16 102 LEU A C 1
ATOM 819 O O . LEU A 1 102 ? -2.333 12.698 -33.784 1.00 56.16 102 LEU A O 1
ATOM 823 N N . GLU A 1 103 ? -2.733 11.962 -31.694 1.00 60.59 103 GLU A N 1
ATOM 824 C CA . GLU A 1 103 ? -2.638 10.540 -32.003 1.00 60.59 103 GLU A CA 1
ATOM 825 C C . GLU A 1 103 ? -3.746 10.126 -32.981 1.00 60.59 103 GLU A C 1
ATOM 827 O O . GLU A 1 103 ? -3.470 9.490 -33.997 1.00 60.59 103 GLU A O 1
ATOM 832 N N . LYS A 1 104 ? -4.976 10.615 -32.772 1.00 61.31 104 LYS A N 1
ATOM 833 C CA . LYS A 1 104 ? -6.111 10.349 -33.665 1.00 61.31 104 LYS A CA 1
ATOM 834 C C . LYS A 1 104 ? -5.924 10.915 -35.077 1.00 61.31 104 LYS A C 1
ATOM 836 O O . LYS A 1 104 ? -6.264 10.250 -36.054 1.00 61.31 104 LYS A O 1
ATOM 841 N N . LYS A 1 105 ? -5.355 12.120 -35.200 1.00 60.66 105 LYS A N 1
ATOM 842 C CA . LYS A 1 105 ? -5.064 12.741 -36.505 1.00 60.66 105 LYS A CA 1
ATOM 843 C C . LYS A 1 105 ? -3.864 12.097 -37.205 1.00 60.66 105 LYS A C 1
ATOM 845 O O . LYS A 1 105 ? -3.825 12.071 -38.431 1.00 60.66 105 LYS A O 1
ATOM 850 N N . LEU A 1 106 ? -2.902 11.578 -36.440 1.00 62.88 106 LEU A N 1
ATOM 851 C CA . LEU A 1 106 ? -1.723 10.892 -36.967 1.00 62.88 106 LEU A CA 1
ATOM 852 C C . LEU A 1 106 ? -2.038 9.459 -37.429 1.00 62.88 106 LEU A C 1
ATOM 854 O O . LEU A 1 106 ? -1.437 8.993 -38.392 1.00 62.88 106 LEU A O 1
ATOM 858 N N . LEU A 1 107 ? -2.985 8.780 -36.774 1.00 62.78 107 LEU A N 1
ATOM 859 C CA . LEU A 1 107 ? -3.380 7.399 -37.081 1.00 62.78 107 LEU A CA 1
ATOM 860 C C . LEU A 1 107 ? -4.451 7.267 -38.176 1.00 62.78 107 LEU A C 1
ATOM 862 O O . LEU A 1 107 ? -4.712 6.150 -38.613 1.00 62.78 107 LEU A O 1
ATOM 866 N N . GLY A 1 108 ? -5.048 8.368 -38.648 1.00 61.34 108 GLY A N 1
ATOM 867 C CA . GLY A 1 108 ? -5.881 8.363 -39.858 1.00 61.34 108 GLY A CA 1
ATOM 868 C C . GLY A 1 108 ? -7.097 7.429 -39.808 1.00 61.34 108 GLY A C 1
ATOM 869 O O . GLY A 1 108 ? -7.458 6.849 -40.826 1.00 61.34 108 GLY A O 1
ATOM 870 N N . TRP A 1 109 ? -7.744 7.269 -38.650 1.00 55.75 109 TRP A N 1
ATOM 871 C CA . TRP A 1 109 ? -9.035 6.571 -38.537 1.00 55.75 109 TRP A CA 1
ATOM 872 C C . TRP A 1 109 ? -10.223 7.477 -38.917 1.00 55.75 109 TRP A C 1
ATOM 874 O O . TRP A 1 109 ? -11.195 7.586 -38.174 1.00 55.75 109 TRP A O 1
ATOM 884 N N . GLU A 1 110 ? -10.149 8.137 -40.072 1.00 46.69 110 GLU A N 1
ATOM 885 C CA . GLU A 1 110 ? -11.348 8.509 -40.834 1.00 46.69 110 GLU A CA 1
ATOM 886 C C . GLU A 1 110 ? -11.526 7.432 -41.905 1.00 46.69 110 GLU A C 1
ATOM 888 O O . GLU A 1 110 ? -11.038 7.544 -43.026 1.00 46.69 110 GLU A O 1
ATOM 893 N N . GLY A 1 111 ? -12.149 6.326 -41.500 1.00 54.53 111 GLY A N 1
ATOM 894 C CA . GLY A 1 111 ? -12.786 5.402 -42.423 1.00 54.53 111 GLY A CA 1
ATOM 895 C C . GLY A 1 111 ? -14.262 5.770 -42.512 1.00 54.53 111 GLY A C 1
ATOM 896 O O . GLY A 1 111 ? -14.984 5.519 -41.554 1.00 54.53 111 GLY A O 1
ATOM 897 N N . ASP A 1 112 ? -14.618 6.406 -43.627 1.00 47.41 112 ASP A N 1
ATOM 898 C CA . ASP A 1 112 ? -15.809 6.146 -44.449 1.00 47.41 112 ASP A CA 1
ATOM 899 C C . ASP A 1 112 ? -17.184 6.091 -43.746 1.00 47.41 112 ASP A C 1
ATOM 901 O O . ASP A 1 112 ? -17.526 5.097 -43.111 1.00 47.41 112 ASP A O 1
ATOM 905 N N . ASP A 1 113 ? -17.998 7.135 -43.943 1.00 43.38 113 ASP A N 1
ATOM 906 C CA . ASP A 1 113 ? -19.440 6.969 -44.172 1.00 43.38 113 ASP A CA 1
ATOM 907 C C . ASP A 1 113 ? -19.913 8.073 -45.150 1.00 43.38 113 ASP A C 1
ATOM 909 O O . ASP A 1 113 ? -19.849 9.264 -44.828 1.00 43.38 113 ASP A O 1
ATOM 913 N N . GLU A 1 114 ? -20.352 7.599 -46.326 1.00 39.00 114 GLU A N 1
ATOM 914 C CA . GLU A 1 114 ? -20.996 8.239 -47.500 1.00 39.00 114 GLU A CA 1
ATOM 915 C C . GLU A 1 114 ? -20.144 8.722 -48.695 1.00 39.00 114 GLU A C 1
ATOM 917 O O . GLU A 1 114 ? -19.420 9.740 -48.610 1.00 39.00 114 GLU A O 1
#

Organism: NCBI:txid1076179